Protein AF-A0AAW0B5A1-F1 (afdb_monomer)

Mean predicted aligned error: 6.76 Å

Sequence (128 aa):
MNKVDAPYSAEIIAMRKRIRSGGVDSLGFISWTADHYSAICKIFIADFEHGDSLQRSPAEDIVDILRWAFSGLGHFAPPPEQKSIKAGPIDLQSIYAGMGSCGIAATNFIETQMGLRIPCWQAMVRVT

Solvent-accessible surface area (backbone atoms only — not comparable to full-atom values): 7818 Å² total; per-residue (Å²): 131,85,74,77,76,71,95,63,54,73,66,56,49,52,51,52,51,48,53,73,71,50,96,62,59,60,50,67,47,79,43,78,57,92,97,41,37,24,19,41,33,27,56,56,88,50,69,56,28,33,24,36,31,81,71,60,79,76,66,88,59,50,56,59,53,42,30,61,76,24,58,92,55,65,78,69,23,64,56,91,84,61,79,74,67,47,78,45,92,50,48,54,51,46,93,88,78,43,87,72,42,32,51,55,41,19,50,38,36,41,48,36,72,77,32,100,81,49,74,75,64,71,62,83,74,80,84,124

pLDDT: mean 85.21, std 13.28, range [37.91, 96.06]

Secondary structure (DSSP, 8-state):
---------HHHHHHHHHHHTS---EEEEEEEETTEEEEEEEETTSPPEEE-TT-PPPPTTHHHHHHHHTTTSGGGSPPTT----EEP--PPPPTTT-SSHHHHHHHHHHHHHH-TTPPPP-------

Foldseek 3Di:
DDDPQDPDDPVLVVVQVVLVVDPDQKDKDWDDDPLAIKMWMDGHLDFIEIGFLQPDFPDQCVLVVQQSSCPPSPSSRDDPPDRGHHHDDWHHADPVPDNPCRVVRRVLSHVVSVDVPRDHDYHDDPPD

Nearest PDB structures (foldseek):
  3k42-assembly1_A  TM=3.512E-01  e=1.067E+00  Bos taurus
  3k41-assembly1_A  TM=3.965E-01  e=1.477E+00  Bos taurus
  3k43-assembly1_B  TM=3.695E-01  e=1.915E+00  Bos taurus
  3k41-assembly1_B  TM=3.560E-01  e=2.043E+00  Bos taurus
  2rl7-assembly1_A  TM=3.570E-01  e=1.794E+00  Bos taurus

Structure (mmCIF, N/CA/C/O backbone):
data_AF-A0AAW0B5A1-F1
#
_entry.id   AF-A0AAW0B5A1-F1
#
loop_
_atom_site.group_PDB
_atom_site.id
_atom_site.type_symbol
_atom_site.label_atom_id
_atom_site.label_alt_id
_atom_site.label_comp_id
_atom_site.label_asym_id
_atom_site.label_entity_id
_atom_site.label_seq_id
_atom_site.pdbx_PDB_ins_code
_atom_site.Cartn_x
_atom_site.Cartn_y
_atom_site.Cartn_z
_atom_site.occupancy
_atom_site.B_iso_or_equiv
_atom_site.auth_seq_id
_atom_site.auth_comp_id
_atom_site.auth_asym_id
_atom_site.auth_atom_id
_atom_site.pdbx_PDB_model_num
ATOM 1 N N . MET A 1 1 ? -20.273 15.281 19.357 1.00 37.91 1 MET A N 1
ATOM 2 C CA . MET A 1 1 ? -20.046 16.246 18.261 1.00 37.91 1 MET A CA 1
ATOM 3 C C . MET A 1 1 ? -19.951 15.441 16.976 1.00 37.91 1 MET A C 1
ATOM 5 O O . MET A 1 1 ? -18.986 14.705 16.808 1.00 37.91 1 MET A O 1
ATOM 9 N N . ASN A 1 2 ? -21.004 15.460 16.158 1.00 40.00 2 ASN A N 1
ATOM 10 C CA . ASN A 1 2 ? -21.066 14.681 14.922 1.00 40.00 2 ASN A CA 1
ATOM 11 C C . ASN A 1 2 ? -20.044 15.272 13.947 1.00 40.00 2 ASN A C 1
ATOM 13 O O . ASN A 1 2 ? -20.243 16.377 13.448 1.00 40.00 2 ASN A O 1
ATOM 17 N N . LYS A 1 3 ? -18.914 14.584 13.743 1.00 46.75 3 LYS A N 1
ATOM 18 C CA . LYS A 1 3 ? -18.000 14.917 12.648 1.00 46.75 3 LYS A CA 1
ATOM 19 C C . LYS A 1 3 ? -18.808 14.770 11.366 1.00 46.75 3 LYS A C 1
ATOM 21 O O . LYS A 1 3 ? -19.295 13.681 11.093 1.00 46.75 3 LYS A O 1
ATOM 26 N N . VAL A 1 4 ? -18.966 15.873 10.640 1.00 49.97 4 VAL A N 1
ATOM 27 C CA . VAL A 1 4 ? -19.430 15.876 9.254 1.00 49.97 4 VAL A CA 1
ATOM 28 C C . VAL A 1 4 ? -18.606 14.817 8.530 1.00 49.97 4 VAL A C 1
ATOM 30 O O . VAL A 1 4 ? -17.376 14.911 8.505 1.00 49.97 4 VAL A O 1
ATOM 33 N N . ASP A 1 5 ? -19.264 13.756 8.067 1.00 56.91 5 ASP A N 1
ATOM 34 C CA . ASP A 1 5 ? -18.609 12.721 7.284 1.00 56.91 5 ASP A CA 1
ATOM 35 C C . ASP A 1 5 ? -17.976 13.423 6.081 1.00 56.91 5 ASP A C 1
ATOM 37 O O . ASP A 1 5 ? -18.662 14.106 5.321 1.00 56.91 5 ASP A O 1
ATOM 41 N N . ALA A 1 6 ? -16.649 13.335 5.947 1.00 61.41 6 ALA A N 1
ATOM 42 C CA . ALA A 1 6 ? -15.990 13.806 4.737 1.00 61.41 6 ALA A CA 1
ATOM 43 C C . ALA A 1 6 ? -16.685 13.155 3.525 1.00 61.41 6 ALA A C 1
ATOM 45 O O . ALA A 1 6 ? -17.164 12.025 3.666 1.00 61.41 6 ALA A O 1
ATOM 46 N N . PRO A 1 7 ? -16.783 13.832 2.365 1.00 80.19 7 PRO A N 1
ATOM 47 C CA . PRO A 1 7 ? -17.506 13.296 1.218 1.00 80.19 7 PRO A CA 1
ATOM 48 C C . PRO A 1 7 ? -16.752 12.082 0.663 1.00 80.19 7 PRO A C 1
ATOM 50 O O . PRO A 1 7 ? -15.885 12.194 -0.197 1.00 80.19 7 PRO A O 1
ATOM 53 N N . TYR A 1 8 ? -17.041 10.914 1.223 1.00 86.88 8 TYR A N 1
ATOM 54 C CA . TYR A 1 8 ? -16.494 9.634 0.812 1.00 86.88 8 TYR A CA 1
ATOM 55 C C . TYR A 1 8 ? -17.372 9.042 -0.289 1.00 86.88 8 TYR A C 1
ATOM 57 O O . TYR A 1 8 ? -18.597 9.181 -0.260 1.00 86.88 8 TYR A O 1
ATOM 65 N N . SER A 1 9 ? -16.757 8.327 -1.230 1.00 90.31 9 SER A N 1
ATOM 66 C CA . SER A 1 9 ? -17.505 7.482 -2.161 1.00 90.31 9 SER A CA 1
ATOM 67 C C . SER A 1 9 ? -18.156 6.301 -1.427 1.00 90.31 9 SER A C 1
ATOM 69 O O . SER A 1 9 ? -17.797 5.977 -0.287 1.00 90.31 9 SER A O 1
ATOM 71 N N . ALA A 1 10 ? -19.096 5.618 -2.085 1.00 92.19 10 ALA A N 1
ATOM 72 C CA . ALA A 1 10 ? -19.748 4.436 -1.521 1.00 92.19 10 ALA A CA 1
ATOM 73 C C . ALA A 1 10 ? -18.736 3.325 -1.174 1.00 92.19 10 ALA A C 1
ATOM 75 O O . ALA A 1 10 ? -18.871 2.659 -0.145 1.00 92.19 10 ALA A O 1
ATOM 76 N N . GLU A 1 11 ? -17.688 3.172 -1.980 1.00 91.62 11 GLU A N 1
ATOM 77 C CA . GLU A 1 11 ? -16.607 2.200 -1.800 1.00 91.62 11 GLU A CA 1
ATOM 78 C C . GLU A 1 11 ? -15.775 2.522 -0.558 1.00 91.62 11 GLU A C 1
ATOM 80 O O . GLU A 1 11 ? -15.525 1.640 0.267 1.00 91.62 11 GLU A O 1
ATOM 85 N N . ILE A 1 12 ? -15.405 3.795 -0.368 1.00 91.19 12 ILE A N 1
ATOM 86 C CA . ILE A 1 12 ? -14.663 4.222 0.824 1.00 91.19 12 ILE A CA 1
ATOM 87 C C . ILE A 1 12 ? -15.530 4.036 2.074 1.00 91.19 12 ILE A C 1
ATOM 89 O O . ILE A 1 12 ? -15.039 3.556 3.097 1.00 91.19 12 ILE A O 1
ATOM 93 N N . ILE A 1 13 ? -16.830 4.340 2.009 1.00 92.94 13 ILE A N 1
ATOM 94 C CA . ILE A 1 13 ? -17.761 4.090 3.121 1.00 92.94 13 ILE A CA 1
ATOM 95 C C . ILE A 1 13 ? -17.830 2.593 3.450 1.00 92.94 13 ILE A C 1
ATOM 97 O O . ILE A 1 13 ? -17.724 2.218 4.623 1.00 92.94 13 ILE A O 1
ATOM 101 N N . ALA A 1 14 ? -17.975 1.734 2.439 1.00 92.44 14 ALA A N 1
ATOM 102 C CA . ALA A 1 14 ? -18.041 0.285 2.615 1.00 92.44 14 ALA A CA 1
ATOM 103 C C . ALA A 1 14 ? -16.747 -0.272 3.230 1.00 92.44 14 ALA A C 1
ATOM 105 O O . ALA A 1 14 ? -16.803 -1.014 4.216 1.00 92.44 14 ALA A O 1
ATOM 106 N N . MET A 1 15 ? -15.589 0.155 2.722 1.00 92.69 15 MET A N 1
ATOM 107 C CA . MET A 1 15 ? -14.276 -0.187 3.271 1.00 92.69 15 MET A CA 1
ATOM 108 C C . MET A 1 15 ? -14.160 0.240 4.740 1.00 92.69 15 MET A C 1
ATOM 110 O O . MET A 1 15 ? -13.830 -0.573 5.605 1.00 92.69 15 MET A O 1
ATOM 114 N N . ARG A 1 16 ? -14.498 1.497 5.056 1.00 93.88 16 ARG A N 1
ATOM 115 C CA . ARG A 1 16 ? -14.450 2.022 6.431 1.00 93.88 16 ARG A CA 1
ATOM 116 C C . ARG A 1 16 ? -15.375 1.241 7.364 1.00 93.88 16 ARG A C 1
ATOM 118 O O . ARG A 1 16 ? -14.991 0.950 8.497 1.00 93.88 16 ARG A O 1
ATOM 125 N N . LYS A 1 17 ? -16.576 0.871 6.906 1.00 93.56 17 LYS A N 1
ATOM 126 C CA . LYS A 1 17 ? -17.516 0.035 7.672 1.00 93.56 17 LYS A CA 1
ATOM 127 C C . LYS A 1 17 ? -16.930 -1.350 7.947 1.00 93.56 17 LYS A C 1
ATOM 129 O O . LYS A 1 17 ? -17.028 -1.819 9.079 1.00 93.56 17 LYS A O 1
ATOM 134 N N . ARG A 1 18 ? -16.286 -1.974 6.954 1.00 93.69 18 ARG A N 1
ATOM 135 C CA . ARG A 1 18 ? -15.626 -3.277 7.114 1.00 93.69 18 ARG A CA 1
ATOM 136 C C . ARG A 1 18 ? -14.490 -3.214 8.134 1.00 93.69 18 ARG A C 1
ATOM 138 O O . ARG A 1 18 ? -14.470 -4.034 9.045 1.00 93.69 18 ARG A O 1
ATOM 145 N N . ILE A 1 19 ? -13.624 -2.206 8.050 1.00 93.25 19 ILE A N 1
ATOM 146 C CA . ILE A 1 19 ? -12.538 -1.998 9.022 1.00 93.25 19 ILE A CA 1
ATOM 147 C C . ILE A 1 19 ? -13.102 -1.816 10.440 1.00 93.2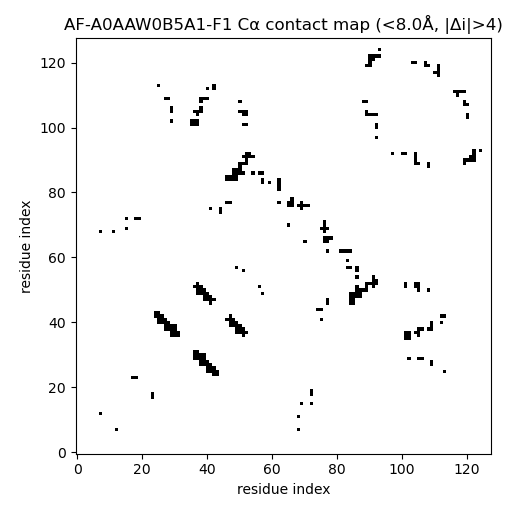5 19 ILE A C 1
ATOM 149 O O . ILE A 1 19 ? -12.653 -2.469 11.377 1.00 93.25 19 ILE A O 1
ATOM 153 N N . ARG A 1 20 ? -14.142 -0.985 10.604 1.00 92.75 20 ARG A N 1
ATOM 154 C CA . ARG A 1 20 ? -14.795 -0.761 11.909 1.00 92.75 20 ARG A CA 1
ATOM 155 C C . ARG A 1 20 ? -15.468 -2.005 12.478 1.00 92.75 20 ARG A C 1
ATOM 157 O O . ARG A 1 20 ? -15.555 -2.126 13.693 1.00 92.75 20 ARG A O 1
ATOM 164 N N . SER A 1 21 ? -15.956 -2.905 11.622 1.00 93.06 21 SER A N 1
ATOM 165 C CA . SER A 1 21 ? -16.553 -4.170 12.067 1.00 93.06 21 SER A CA 1
ATOM 166 C C . SER A 1 21 ? -15.529 -5.169 12.622 1.00 93.06 21 SER A C 1
ATOM 168 O O . SER A 1 21 ? -15.931 -6.183 13.184 1.00 93.06 21 SER A O 1
ATOM 170 N N . GLY A 1 22 ? -14.229 -4.873 12.502 1.00 88.81 22 GLY A N 1
ATOM 171 C CA . GLY A 1 22 ? -13.143 -5.740 12.947 1.00 88.81 22 GLY A CA 1
ATOM 172 C C . GLY A 1 22 ? -12.815 -6.858 11.954 1.00 88.81 22 GLY A C 1
ATOM 173 O O . GLY A 1 22 ? -13.426 -6.977 10.889 1.00 88.81 22 GLY A O 1
ATOM 174 N N . GLY A 1 23 ? -11.809 -7.667 12.301 1.00 86.75 23 GLY A N 1
ATOM 175 C CA . GLY A 1 23 ? -11.333 -8.779 11.467 1.00 86.75 23 GLY A CA 1
ATOM 176 C C . GLY A 1 23 ? -10.621 -8.341 10.184 1.00 86.75 23 GLY A C 1
ATOM 177 O O . GLY A 1 23 ? -10.542 -9.112 9.230 1.00 86.75 23 GLY A O 1
ATOM 178 N N . VAL A 1 24 ? -10.15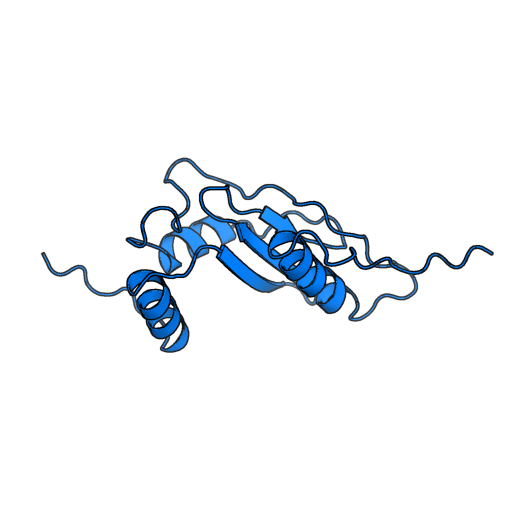9 -7.090 10.139 1.00 91.31 24 VAL A N 1
ATOM 179 C CA . VAL A 1 24 ? -9.230 -6.592 9.126 1.00 91.31 24 VAL A CA 1
ATOM 180 C C . VAL A 1 24 ? -7.932 -6.314 9.854 1.00 91.31 24 VAL A C 1
ATOM 182 O O . VAL A 1 24 ? -7.889 -5.409 10.680 1.00 91.31 24 VAL A O 1
ATOM 185 N N . ASP A 1 25 ? -6.905 -7.090 9.537 1.00 90.06 25 ASP A N 1
ATOM 186 C CA . ASP A 1 25 ? -5.568 -6.922 10.107 1.00 90.06 25 ASP A CA 1
ATOM 187 C C . ASP A 1 25 ? -4.597 -6.345 9.086 1.00 90.06 25 ASP A C 1
ATOM 189 O O . ASP A 1 25 ? -3.447 -6.091 9.405 1.00 90.06 25 ASP A O 1
ATOM 193 N N . SER A 1 26 ? -4.995 -6.178 7.828 1.00 91.25 26 SER A N 1
ATOM 194 C CA . SER A 1 26 ? -4.099 -5.701 6.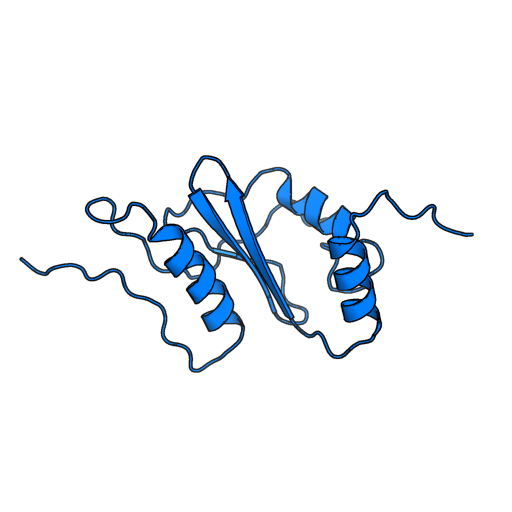779 1.00 91.25 26 SER A CA 1
ATOM 195 C C . SER A 1 26 ? -4.872 -5.037 5.648 1.00 91.25 26 SER A C 1
ATOM 197 O O . SER A 1 26 ? -6.044 -5.341 5.416 1.00 91.25 26 SER A O 1
ATOM 199 N N . LEU A 1 27 ? -4.209 -4.116 4.953 1.00 92.31 27 LEU A N 1
ATOM 200 C CA . LEU A 1 27 ? -4.737 -3.404 3.795 1.00 92.31 27 LEU A CA 1
ATOM 201 C C . LEU A 1 27 ? -3.729 -3.469 2.653 1.00 92.31 27 LEU A C 1
ATOM 203 O O . LEU A 1 27 ? -2.528 -3.334 2.873 1.00 92.31 27 LEU A O 1
ATOM 207 N N . GLY A 1 28 ? -4.230 -3.619 1.435 1.00 93.06 28 GLY A N 1
ATOM 208 C CA . GLY A 1 28 ? -3.445 -3.520 0.214 1.00 93.06 28 GLY A CA 1
ATOM 209 C C . GLY A 1 28 ? -4.281 -2.864 -0.871 1.00 93.06 28 GLY A C 1
ATOM 210 O O . GLY A 1 28 ? -5.472 -3.154 -0.991 1.00 93.06 28 GLY A O 1
ATOM 211 N N . PHE A 1 29 ? -3.682 -1.956 -1.630 1.00 91.88 29 PHE A N 1
ATOM 212 C CA . PHE A 1 29 ? -4.342 -1.308 -2.755 1.00 91.88 29 PHE A CA 1
ATOM 213 C C . PHE A 1 29 ? -3.352 -1.050 -3.879 1.00 91.88 29 PHE A C 1
ATOM 215 O O . PHE A 1 29 ? -2.187 -0.720 -3.659 1.00 91.88 29 PHE A O 1
ATOM 222 N N . ILE A 1 30 ? -3.861 -1.204 -5.095 1.00 94.31 30 ILE A N 1
ATOM 223 C CA . ILE A 1 30 ? -3.160 -0.847 -6.316 1.00 94.31 30 ILE A CA 1
ATOM 224 C C . ILE A 1 30 ? -3.385 0.643 -6.564 1.00 94.31 30 ILE A C 1
ATOM 226 O O . ILE A 1 30 ? -4.522 1.115 -6.560 1.00 94.31 30 ILE A O 1
ATOM 230 N N . SER A 1 31 ? -2.297 1.370 -6.780 1.00 92.19 31 SER A N 1
ATOM 231 C CA . SER A 1 31 ? -2.304 2.751 -7.241 1.00 92.19 31 SER A CA 1
ATOM 232 C C . SER A 1 31 ? -1.974 2.787 -8.727 1.00 92.19 31 SER A C 1
ATOM 234 O O . SER A 1 31 ? -1.096 2.058 -9.189 1.00 92.19 31 SER A O 1
ATOM 236 N N . TRP A 1 32 ? -2.661 3.647 -9.473 1.00 91.00 32 TRP A N 1
ATOM 237 C CA . TRP A 1 32 ? -2.369 3.906 -10.876 1.00 91.00 32 TRP A CA 1
ATOM 238 C C . TRP A 1 32 ? -2.042 5.383 -11.060 1.00 91.00 32 TRP A C 1
ATOM 240 O O . TRP A 1 32 ? -2.841 6.258 -10.725 1.00 91.00 32 TRP A O 1
ATOM 250 N N . THR A 1 33 ? -0.844 5.673 -11.557 1.00 88.19 33 THR A N 1
ATOM 251 C CA . THR A 1 33 ? -0.373 7.046 -11.768 1.00 88.19 33 THR A CA 1
ATOM 252 C C . THR A 1 33 ? 0.576 7.068 -12.956 1.00 88.19 33 THR A C 1
ATOM 254 O O . THR A 1 33 ? 1.478 6.239 -13.029 1.00 88.19 33 THR A O 1
ATOM 257 N N . ALA A 1 34 ? 0.385 8.018 -13.878 1.00 86.94 34 ALA A N 1
ATOM 258 C CA . ALA A 1 34 ? 1.243 8.204 -15.054 1.00 86.94 34 ALA A CA 1
ATOM 259 C C . ALA A 1 34 ? 1.520 6.890 -15.822 1.00 86.94 34 ALA A C 1
ATOM 261 O O . ALA A 1 34 ? 2.674 6.502 -16.015 1.00 86.94 34 ALA A O 1
ATOM 262 N N . ASP A 1 35 ? 0.443 6.188 -16.197 1.00 88.56 35 ASP A N 1
ATOM 263 C CA . ASP A 1 35 ? 0.466 4.911 -16.930 1.00 88.56 35 ASP A CA 1
ATOM 264 C C . ASP A 1 35 ? 1.244 3.776 -16.241 1.00 88.56 35 ASP A C 1
ATOM 266 O O . ASP A 1 35 ? 1.690 2.823 -16.880 1.00 88.56 35 ASP A O 1
ATOM 270 N N . HIS A 1 36 ? 1.385 3.845 -14.916 1.00 91.00 36 HIS A N 1
ATOM 271 C CA . HIS A 1 36 ? 2.109 2.858 -14.126 1.00 91.00 36 HIS A CA 1
ATOM 272 C C . HIS A 1 36 ? 1.290 2.380 -12.933 1.00 91.00 36 HIS A C 1
ATOM 274 O O . HIS A 1 36 ? 0.668 3.180 -12.232 1.00 91.00 36 HIS A O 1
ATOM 280 N N . TYR A 1 37 ? 1.304 1.068 -12.704 1.00 93.56 37 TYR A N 1
ATOM 281 C CA . TYR A 1 37 ? 0.723 0.462 -11.513 1.00 93.56 37 TYR A CA 1
ATOM 282 C C . TYR A 1 37 ? 1.794 0.300 -10.436 1.00 93.56 37 TYR A C 1
ATOM 284 O O . TYR A 1 37 ? 2.861 -0.254 -10.685 1.00 93.56 37 TYR A O 1
ATOM 292 N N . SER A 1 38 ? 1.475 0.743 -9.228 1.00 95.19 38 SER A N 1
ATOM 293 C CA . SER A 1 38 ? 2.241 0.471 -8.012 1.00 95.19 38 SER A CA 1
ATOM 294 C C . SER A 1 38 ? 1.296 -0.029 -6.926 1.00 95.19 38 SER A C 1
ATOM 296 O O . SER A 1 38 ? 0.077 -0.063 -7.111 1.00 95.19 38 SER A O 1
ATOM 298 N N . ALA A 1 39 ? 1.836 -0.448 -5.794 1.00 96.06 39 ALA A N 1
ATOM 299 C CA . ALA A 1 39 ? 1.053 -0.923 -4.671 1.00 96.06 39 ALA A CA 1
ATOM 300 C C . ALA A 1 39 ? 1.406 -0.168 -3.401 1.00 96.06 39 ALA A C 1
ATOM 302 O O . ALA A 1 39 ? 2.539 0.263 -3.204 1.00 96.06 39 ALA A O 1
ATOM 303 N N . ILE A 1 40 ? 0.429 -0.062 -2.514 1.00 95.44 40 ILE A N 1
ATOM 304 C CA . ILE A 1 40 ? 0.650 0.345 -1.137 1.00 95.44 40 ILE A CA 1
ATOM 305 C C . ILE A 1 40 ? 0.031 -0.722 -0.243 1.00 95.44 40 ILE A C 1
ATOM 307 O O . ILE A 1 40 ? -1.099 -1.163 -0.480 1.00 95.44 40 ILE A O 1
ATOM 311 N N . CYS A 1 41 ? 0.748 -1.127 0.796 1.00 94.50 41 CYS A N 1
ATOM 312 C CA . CYS A 1 41 ? 0.246 -2.092 1.763 1.00 94.50 41 CYS A CA 1
ATOM 313 C C . CYS A 1 41 ? 0.527 -1.659 3.196 1.00 94.50 41 CYS A C 1
ATOM 315 O O . CYS A 1 41 ? 1.454 -0.904 3.468 1.00 94.50 41 CYS A O 1
ATOM 317 N N . LYS A 1 42 ? -0.277 -2.169 4.121 1.00 92.06 42 LYS A N 1
ATOM 318 C CA . LYS A 1 42 ? -0.044 -2.083 5.558 1.00 92.06 42 LYS A CA 1
ATOM 319 C C . LYS A 1 42 ? -0.399 -3.419 6.182 1.00 92.06 42 LYS A C 1
ATOM 321 O O . LYS A 1 42 ? -1.544 -3.860 6.065 1.00 92.06 42 LYS A O 1
ATOM 326 N N . ILE A 1 43 ? 0.571 -4.023 6.858 1.00 89.94 43 ILE A N 1
ATOM 327 C CA . ILE A 1 43 ? 0.397 -5.280 7.583 1.00 89.94 43 ILE A CA 1
ATOM 328 C C . ILE A 1 43 ? 0.290 -4.978 9.075 1.00 89.94 43 ILE A C 1
ATOM 330 O O . ILE A 1 43 ? 1.234 -4.499 9.701 1.00 89.94 43 ILE A O 1
ATOM 3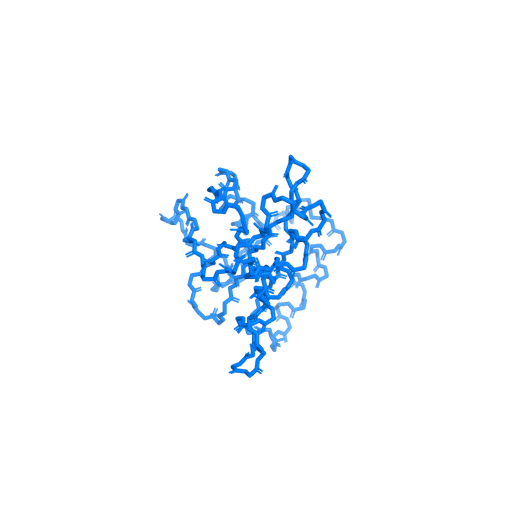34 N N . PHE A 1 44 ? -0.863 -5.272 9.663 1.00 85.69 44 PHE A N 1
ATOM 335 C CA . PHE A 1 44 ? -1.140 -5.108 11.086 1.00 85.69 44 PHE A CA 1
ATOM 336 C C . PHE A 1 44 ? -0.794 -3.693 11.585 1.00 85.69 44 PHE A C 1
ATOM 338 O O . PHE A 1 44 ? -1.230 -2.695 11.006 1.00 85.69 44 PHE A O 1
ATOM 345 N N . ILE A 1 45 ? -0.004 -3.586 12.655 1.00 82.50 45 ILE A N 1
ATOM 346 C CA . ILE A 1 45 ? 0.443 -2.311 13.230 1.00 82.50 45 ILE A CA 1
ATOM 347 C C . ILE A 1 45 ? 1.672 -1.710 12.528 1.00 82.50 45 ILE A C 1
ATOM 349 O O . ILE A 1 45 ? 2.138 -0.662 12.969 1.00 82.50 45 ILE A O 1
ATOM 353 N N . ALA A 1 46 ? 2.204 -2.338 11.472 1.00 87.12 46 ALA A N 1
ATOM 354 C CA . ALA A 1 46 ? 3.373 -1.829 10.750 1.00 87.12 46 ALA A CA 1
ATOM 355 C C . ALA A 1 46 ? 3.064 -0.526 9.997 1.00 87.12 46 ALA A C 1
ATOM 357 O O . ALA A 1 46 ? 1.902 -0.176 9.793 1.00 87.12 46 ALA A O 1
ATOM 358 N N . ASP A 1 47 ? 4.095 0.199 9.568 1.00 90.56 47 ASP A N 1
ATOM 359 C CA . ASP A 1 47 ? 3.930 1.359 8.688 1.00 90.56 47 ASP A CA 1
ATOM 360 C C . ASP A 1 47 ? 3.341 0.938 7.328 1.00 90.56 47 ASP A C 1
ATOM 362 O O . ASP A 1 47 ? 3.362 -0.233 6.951 1.00 90.56 47 ASP A O 1
ATOM 366 N N . PHE A 1 48 ? 2.811 1.906 6.576 1.00 93.31 48 PHE A N 1
ATOM 367 C CA . PHE A 1 48 ? 2.548 1.671 5.159 1.00 93.31 48 PHE A CA 1
ATOM 368 C C . PHE A 1 48 ? 3.870 1.478 4.401 1.00 93.31 48 PHE A C 1
ATOM 370 O O . PHE A 1 48 ? 4.851 2.181 4.666 1.00 93.31 48 PHE A O 1
ATOM 377 N N . GLU A 1 49 ? 3.851 0.596 3.408 1.00 94.56 49 GLU A N 1
ATOM 378 C CA . GLU A 1 49 ? 4.936 0.366 2.455 1.00 94.56 49 GLU A CA 1
ATOM 379 C C . GLU A 1 49 ? 4.451 0.573 1.020 1.00 94.56 49 GLU A C 1
ATOM 381 O O . GLU A 1 49 ? 3.277 0.358 0.718 1.00 94.56 49 GLU A O 1
ATOM 386 N N . HIS A 1 50 ? 5.360 0.990 0.140 1.00 96.00 50 HIS A N 1
ATOM 387 C CA . HIS A 1 50 ? 5.124 1.241 -1.280 1.00 96.00 50 HIS A CA 1
ATOM 388 C C . HIS A 1 50 ? 5.930 0.272 -2.140 1.00 96.00 50 HIS A C 1
ATOM 390 O O . HIS A 1 50 ? 7.154 0.228 -2.053 1.00 96.00 50 HIS A O 1
ATOM 396 N N . GLY A 1 51 ? 5.239 -0.504 -2.968 1.00 95.12 51 GLY A N 1
ATOM 397 C CA . GLY A 1 51 ? 5.836 -1.409 -3.940 1.00 95.12 51 GLY A CA 1
ATOM 398 C C . GLY A 1 51 ? 5.744 -0.822 -5.342 1.00 95.12 51 GLY A C 1
ATOM 399 O O . GLY A 1 51 ? 4.658 -0.752 -5.918 1.00 95.12 51 GLY A O 1
ATOM 400 N N . ASP A 1 52 ? 6.883 -0.434 -5.909 1.00 94.38 52 ASP A N 1
ATOM 401 C CA . ASP A 1 52 ? 7.000 0.027 -7.291 1.00 94.38 52 ASP A CA 1
ATOM 402 C C . ASP A 1 52 ? 8.097 -0.747 -8.033 1.00 94.38 52 ASP A C 1
ATOM 404 O O . ASP A 1 52 ? 9.278 -0.674 -7.691 1.00 94.38 52 ASP A O 1
ATOM 408 N N . SER A 1 53 ? 7.707 -1.476 -9.079 1.00 92.69 53 SER A N 1
ATOM 409 C CA . SER A 1 53 ? 8.596 -2.313 -9.894 1.00 92.69 53 SER A CA 1
ATOM 410 C C . SER A 1 53 ? 9.586 -1.528 -10.763 1.00 92.69 53 SER A C 1
ATOM 412 O O . SER A 1 53 ? 10.445 -2.130 -11.408 1.00 92.69 53 SER A O 1
ATOM 414 N N . LEU A 1 54 ? 9.474 -0.199 -10.799 1.00 91.31 54 LEU A N 1
ATOM 415 C CA . LEU A 1 54 ? 10.429 0.738 -11.393 1.00 91.31 54 LEU A CA 1
ATOM 416 C C . LEU A 1 54 ? 11.192 1.546 -10.329 1.00 91.31 54 LEU A C 1
ATOM 418 O O . LEU A 1 54 ? 11.921 2.469 -10.688 1.00 91.31 54 LEU A O 1
ATOM 422 N N . GLN A 1 55 ? 11.024 1.222 -9.040 1.00 90.56 55 GLN A N 1
ATOM 423 C CA . GLN A 1 55 ? 11.669 1.890 -7.900 1.00 90.56 55 GLN A CA 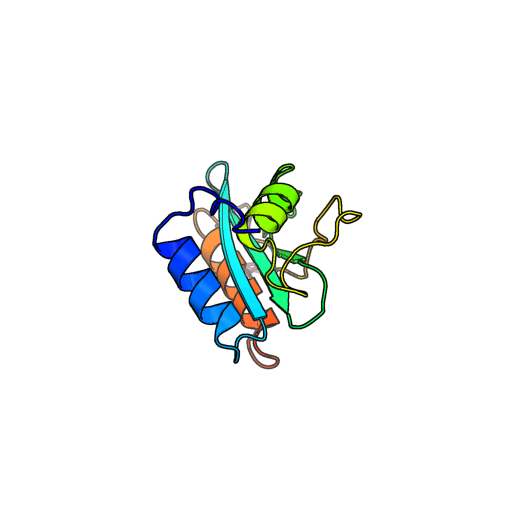1
ATOM 424 C C . GLN A 1 55 ? 11.443 3.407 -7.851 1.00 90.56 55 GLN A C 1
ATOM 426 O O . GLN A 1 55 ? 12.294 4.168 -7.385 1.00 90.56 55 GLN A O 1
ATOM 431 N N . ARG A 1 56 ? 10.294 3.870 -8.345 1.00 91.19 56 ARG A N 1
ATOM 432 C CA . ARG A 1 56 ? 9.917 5.280 -8.233 1.00 91.19 56 ARG A CA 1
ATOM 433 C C . ARG A 1 56 ? 9.513 5.597 -6.797 1.00 91.19 56 ARG A C 1
ATOM 435 O O . ARG A 1 56 ? 9.060 4.728 -6.057 1.00 91.19 56 ARG A O 1
ATOM 442 N N . SER A 1 57 ? 9.637 6.865 -6.425 1.00 91.00 57 SER A N 1
ATOM 443 C CA . SER A 1 57 ? 9.069 7.362 -5.174 1.00 91.00 57 SER A CA 1
ATOM 444 C C . SER A 1 57 ? 7.537 7.258 -5.191 1.00 91.00 57 SER A C 1
ATOM 446 O O . SER A 1 57 ? 6.932 7.409 -6.258 1.00 91.00 57 SER A O 1
ATOM 448 N N . PRO A 1 58 ? 6.891 7.056 -4.030 1.00 91.06 58 PRO A N 1
ATOM 449 C CA . PRO A 1 58 ? 5.442 7.166 -3.928 1.00 91.06 58 PRO A CA 1
ATOM 450 C C . PRO A 1 58 ? 4.971 8.580 -4.295 1.00 91.06 58 PRO A C 1
ATOM 452 O O . PRO A 1 58 ? 5.733 9.543 -4.197 1.00 91.06 58 PRO A O 1
ATOM 455 N N . ALA A 1 59 ? 3.699 8.705 -4.681 1.00 89.25 59 ALA A N 1
ATOM 456 C CA . ALA A 1 59 ? 3.082 10.004 -4.941 1.00 89.25 59 ALA A CA 1
ATOM 457 C C . ALA A 1 59 ? 3.168 10.911 -3.700 1.00 89.25 59 ALA A C 1
ATOM 459 O O . ALA A 1 59 ? 2.987 10.444 -2.576 1.00 89.25 59 ALA A O 1
ATOM 460 N N . GLU A 1 60 ? 3.447 12.201 -3.892 1.00 89.81 60 GLU A N 1
ATOM 461 C CA . GLU A 1 60 ? 3.698 13.144 -2.788 1.00 89.81 60 GLU A CA 1
ATOM 462 C C . GLU A 1 60 ? 2.483 13.326 -1.865 1.00 89.81 60 GLU A C 1
ATOM 464 O O . GLU A 1 60 ? 2.632 13.553 -0.666 1.00 89.81 60 GLU A O 1
ATOM 469 N N . ASP A 1 61 ? 1.279 13.171 -2.411 1.00 91.88 61 ASP A N 1
ATOM 470 C CA . ASP A 1 61 ? -0.002 13.332 -1.725 1.00 91.88 61 ASP A CA 1
ATOM 471 C C . ASP A 1 61 ? -0.531 12.035 -1.093 1.00 91.88 61 ASP A C 1
ATOM 473 O O . ASP A 1 61 ? -1.551 12.057 -0.395 1.00 91.88 61 ASP A O 1
ATOM 477 N N . ILE A 1 62 ? 0.156 10.898 -1.277 1.00 91.81 62 ILE A N 1
ATOM 478 C CA . ILE A 1 62 ? -0.373 9.599 -0.847 1.00 91.81 62 ILE A CA 1
ATOM 479 C C . ILE A 1 62 ? -0.638 9.567 0.659 1.00 91.81 62 ILE A C 1
ATOM 481 O O . ILE A 1 62 ? -1.659 9.050 1.100 1.00 91.81 62 ILE A O 1
ATOM 485 N N . VAL A 1 63 ? 0.242 10.157 1.471 1.00 93.88 63 VAL A N 1
ATOM 486 C CA . VAL A 1 63 ? 0.098 10.135 2.932 1.00 93.88 63 VAL A CA 1
ATOM 487 C C . VAL A 1 63 ? -1.127 10.934 3.370 1.00 93.88 63 VAL A C 1
ATOM 489 O O . VAL A 1 63 ? -1.846 10.504 4.274 1.00 93.88 63 VAL A O 1
ATOM 492 N N . ASP A 1 64 ? -1.403 12.053 2.706 1.00 93.62 64 ASP A N 1
ATOM 493 C CA . ASP A 1 64 ? -2.573 12.879 2.992 1.00 93.62 64 ASP A CA 1
ATOM 494 C C . ASP A 1 64 ? -3.865 12.183 2.562 1.00 93.62 64 ASP A C 1
ATOM 496 O O . ASP A 1 64 ? -4.833 12.170 3.331 1.00 93.62 64 ASP A O 1
ATOM 500 N N . ILE A 1 65 ? -3.859 11.512 1.405 1.00 92.62 65 ILE A N 1
ATOM 501 C CA . ILE A 1 65 ? -4.980 10.682 0.941 1.00 92.62 65 ILE A CA 1
ATOM 502 C C . ILE A 1 65 ? -5.270 9.564 1.946 1.00 92.62 65 ILE A C 1
ATOM 504 O O . ILE A 1 65 ? -6.423 9.373 2.338 1.00 92.62 65 ILE A O 1
ATOM 508 N N . LEU A 1 66 ? -4.246 8.849 2.420 1.00 93.56 66 LEU A N 1
ATOM 509 C CA . LEU A 1 66 ? -4.417 7.783 3.412 1.00 93.56 66 LEU A CA 1
ATOM 510 C C . LEU A 1 66 ? -4.905 8.325 4.754 1.00 93.56 66 LEU A C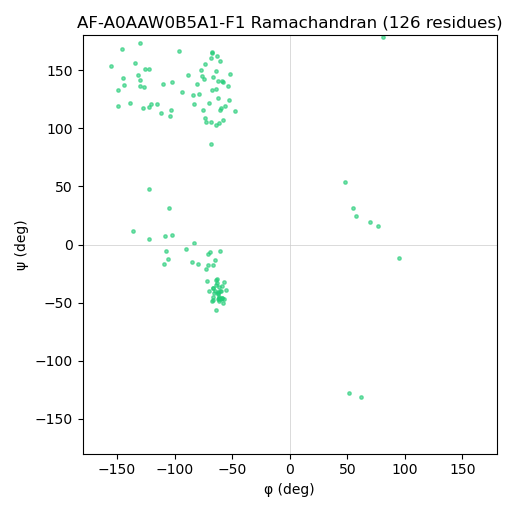 1
ATOM 512 O O . LEU A 1 66 ? -5.807 7.749 5.367 1.00 93.56 66 LEU A O 1
ATOM 516 N N . ARG A 1 67 ? -4.362 9.455 5.210 1.00 93.56 67 ARG A N 1
ATOM 517 C CA . ARG A 1 67 ? -4.799 10.109 6.448 1.00 93.56 67 ARG A CA 1
ATOM 518 C C . ARG A 1 67 ? -6.257 10.5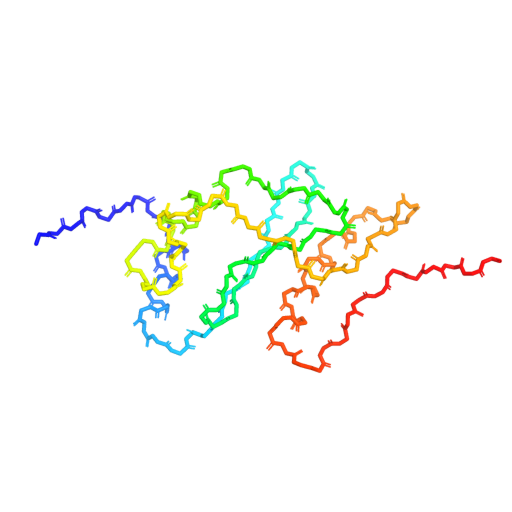43 6.369 1.00 93.56 67 ARG A C 1
ATOM 520 O O . ARG A 1 67 ? -6.997 10.358 7.337 1.00 93.56 67 ARG A O 1
ATOM 527 N N . TRP A 1 68 ? -6.683 11.076 5.228 1.00 93.25 68 TRP A N 1
ATOM 528 C CA . TRP A 1 68 ? -8.079 11.399 4.961 1.00 93.25 68 TRP A CA 1
ATOM 529 C C . TRP A 1 68 ? -8.950 10.133 4.944 1.00 93.25 68 TRP A C 1
ATOM 531 O O . TRP A 1 68 ? -9.872 10.016 5.756 1.00 93.25 68 TRP A O 1
ATOM 541 N N . ALA A 1 69 ? -8.615 9.148 4.107 1.00 92.38 69 ALA A N 1
ATOM 542 C CA . ALA A 1 69 ? -9.406 7.934 3.900 1.00 92.38 69 ALA A CA 1
ATOM 543 C C . ALA A 1 69 ? -9.561 7.093 5.177 1.00 92.38 69 ALA A C 1
ATOM 545 O O . ALA A 1 69 ? -10.638 6.544 5.441 1.00 92.38 69 ALA A O 1
ATOM 546 N N . PHE A 1 70 ? -8.516 7.029 6.007 1.00 92.94 70 PHE A N 1
ATOM 547 C CA . PHE A 1 70 ? -8.484 6.236 7.237 1.00 92.94 70 PHE A CA 1
ATOM 548 C C . PHE A 1 70 ? -8.689 7.057 8.513 1.00 92.94 70 PHE A C 1
ATOM 550 O O . PHE A 1 70 ? -8.614 6.513 9.616 1.00 92.94 70 PHE A O 1
ATOM 557 N N . SER A 1 71 ? -9.042 8.342 8.400 1.00 92.50 71 SER A N 1
ATOM 558 C CA . SER A 1 71 ? -9.284 9.201 9.563 1.00 92.50 71 SER A CA 1
ATOM 559 C C . SER A 1 71 ? -10.292 8.570 10.533 1.00 92.50 71 SER A C 1
ATOM 561 O O . SER A 1 71 ? -11.422 8.217 10.156 1.00 92.50 71 SER A O 1
ATOM 563 N N . GLY A 1 72 ? -9.874 8.425 11.794 1.00 91.19 72 GLY A N 1
ATOM 564 C CA . GLY A 1 72 ? -10.671 7.823 12.865 1.00 91.19 72 GLY A CA 1
ATOM 565 C C . GLY A 1 72 ? -10.765 6.293 12.829 1.00 91.19 72 GLY A C 1
ATOM 566 O O . GLY A 1 72 ? -11.653 5.751 13.483 1.00 91.19 72 GLY A O 1
ATOM 567 N N . LEU A 1 73 ? -9.899 5.601 12.079 1.00 91.94 73 LEU A N 1
ATOM 568 C CA . LEU A 1 73 ? -9.827 4.133 12.019 1.00 91.94 73 LEU A CA 1
ATOM 569 C C . LEU A 1 73 ? -8.629 3.552 12.792 1.00 91.94 73 LEU A C 1
ATOM 571 O O . LEU A 1 73 ? -8.091 2.509 12.435 1.00 91.94 73 LEU A O 1
ATOM 575 N N . GLY A 1 74 ? -8.215 4.219 13.873 1.00 89.12 74 GLY A N 1
ATOM 576 C CA . GLY A 1 74 ? -7.140 3.744 14.745 1.00 89.12 74 GLY A CA 1
ATOM 577 C C . GLY A 1 74 ? -5.803 3.634 14.011 1.00 89.12 74 GLY A C 1
ATOM 578 O O . GLY A 1 74 ? -5.403 4.565 13.316 1.00 89.12 74 GLY A O 1
ATOM 579 N N . HIS A 1 75 ? -5.134 2.488 14.155 1.00 89.00 75 HIS A N 1
ATOM 580 C CA . HIS A 1 75 ? -3.795 2.249 13.608 1.00 89.00 75 HIS A CA 1
ATOM 581 C C . HIS A 1 75 ? -3.735 2.249 12.071 1.00 89.00 75 HIS A C 1
ATOM 583 O O . HIS A 1 75 ? -2.642 2.329 11.520 1.00 89.00 75 HIS A O 1
ATOM 589 N N . PHE A 1 76 ? -4.874 2.186 11.368 1.00 92.00 76 PHE A N 1
ATOM 590 C CA . PHE A 1 76 ? -4.925 2.289 9.905 1.00 92.00 76 PHE A CA 1
ATOM 591 C C . PHE A 1 76 ? -4.674 3.704 9.377 1.00 92.00 76 PHE A C 1
ATOM 593 O O . PHE A 1 76 ? -4.304 3.853 8.216 1.00 92.00 76 PHE A O 1
ATOM 600 N N . ALA A 1 77 ? -4.861 4.741 10.196 1.00 92.06 77 ALA A N 1
ATOM 601 C CA . ALA A 1 77 ? -4.499 6.096 9.805 1.00 92.06 77 ALA A CA 1
ATOM 602 C C . ALA A 1 77 ? -2.984 6.300 9.965 1.00 92.06 77 ALA A C 1
ATOM 604 O O . ALA A 1 77 ? -2.471 6.041 11.057 1.00 92.06 77 ALA A O 1
ATOM 605 N N . PRO A 1 78 ? -2.269 6.808 8.942 1.00 93.00 78 PRO A N 1
ATOM 606 C CA . PRO A 1 78 ? -0.917 7.319 9.138 1.00 93.00 78 PRO A CA 1
ATOM 607 C C . PRO A 1 78 ? -0.899 8.359 10.268 1.00 93.00 78 PRO A C 1
ATOM 609 O O . PRO A 1 78 ? -1.790 9.224 10.309 1.00 93.00 78 PRO A O 1
ATOM 612 N N . PRO A 1 79 ? 0.088 8.318 11.176 1.00 91.31 79 PRO A N 1
ATOM 613 C CA . PRO A 1 79 ? 0.160 9.281 12.255 1.00 91.31 79 PRO A CA 1
ATOM 614 C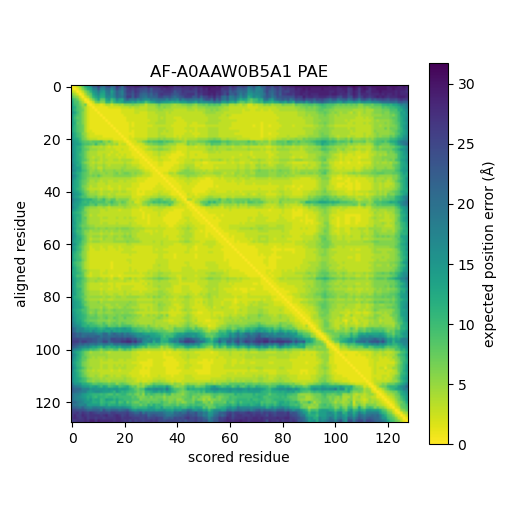 C . PRO A 1 79 ? 0.499 10.690 11.715 1.00 91.31 79 PRO A C 1
ATOM 616 O O . PRO A 1 79 ? 0.962 10.838 10.573 1.00 91.31 79 PRO A O 1
ATOM 619 N N . PRO A 1 80 ? 0.221 11.763 12.480 1.00 90.19 80 PRO A N 1
ATOM 620 C CA . PRO A 1 80 ? 0.421 13.143 12.024 1.00 90.19 80 PRO A CA 1
ATOM 621 C C . PRO A 1 80 ? 1.859 13.463 11.592 1.00 90.19 80 PRO A C 1
ATOM 623 O O . PRO A 1 80 ? 2.065 14.269 10.689 1.00 90.19 80 PRO A O 1
ATOM 626 N N . GLU A 1 81 ? 2.845 12.825 12.214 1.00 90.88 81 GLU A N 1
ATOM 627 C CA . GLU A 1 81 ? 4.271 13.007 11.948 1.00 90.88 81 GLU A CA 1
ATOM 628 C C . GLU A 1 81 ? 4.780 12.250 10.715 1.00 90.88 81 GLU A C 1
ATOM 630 O O . GLU A 1 81 ? 5.853 12.578 10.205 1.00 90.88 81 GLU A O 1
ATOM 635 N N . GLN A 1 82 ? 4.034 11.259 10.212 1.00 91.00 82 GLN A N 1
ATOM 636 C CA . GLN A 1 82 ? 4.429 10.536 9.009 1.00 91.00 82 GLN A CA 1
ATOM 637 C C . GLN A 1 82 ? 4.295 11.462 7.793 1.00 91.00 82 GLN A C 1
ATOM 639 O O . GLN A 1 82 ? 3.213 11.975 7.504 1.00 91.00 82 GLN A O 1
ATOM 644 N N . LYS A 1 83 ? 5.409 11.670 7.082 1.00 90.38 83 LYS A N 1
ATOM 645 C CA . LYS A 1 83 ? 5.487 12.516 5.875 1.00 90.38 83 LYS A CA 1
ATOM 646 C C . LYS A 1 83 ? 5.692 11.729 4.584 1.00 90.38 83 LYS A C 1
ATOM 648 O O . LYS A 1 83 ? 5.483 12.271 3.510 1.00 90.38 83 LYS A O 1
ATOM 653 N N . SER A 1 84 ? 6.118 10.474 4.679 1.00 90.62 84 SER A N 1
ATOM 654 C CA . SER A 1 84 ? 6.386 9.617 3.527 1.00 90.62 84 SER A CA 1
ATOM 655 C C . SER A 1 84 ? 6.047 8.159 3.829 1.00 90.62 84 SER A C 1
ATOM 657 O O . SER A 1 84 ? 5.787 7.779 4.975 1.00 90.62 84 SER A O 1
ATOM 659 N N . ILE A 1 85 ? 6.021 7.348 2.777 1.00 92.06 85 ILE A N 1
ATOM 660 C CA . ILE A 1 85 ? 5.859 5.895 2.832 1.00 92.06 85 ILE A CA 1
ATOM 661 C C . ILE A 1 85 ? 7.199 5.281 2.434 1.00 92.06 85 ILE A C 1
ATOM 663 O O . ILE A 1 85 ? 7.867 5.781 1.527 1.00 92.06 85 ILE A O 1
ATOM 667 N N . LYS A 1 86 ? 7.619 4.233 3.141 1.00 90.56 86 LYS A N 1
ATOM 668 C CA . LYS A 1 86 ? 8.872 3.536 2.832 1.00 90.56 86 LYS A CA 1
ATOM 669 C C . LYS A 1 86 ? 8.677 2.661 1.598 1.00 90.56 86 LYS A C 1
ATOM 671 O O . LYS A 1 86 ? 7.613 2.075 1.427 1.00 90.56 86 LYS A O 1
ATOM 676 N N . ALA A 1 87 ? 9.708 2.544 0.769 1.00 91.62 87 ALA A N 1
ATOM 677 C CA . ALA A 1 87 ? 9.717 1.543 -0.288 1.00 91.62 87 ALA A CA 1
ATOM 678 C C . ALA A 1 87 ? 9.786 0.137 0.334 1.00 91.62 87 ALA A C 1
ATOM 680 O O . ALA A 1 87 ? 10.593 -0.098 1.237 1.00 91.62 87 ALA A O 1
ATOM 681 N N . GLY A 1 88 ? 8.932 -0.766 -0.138 1.00 89.12 88 GLY A N 1
ATOM 682 C CA . GLY A 1 88 ? 8.909 -2.173 0.247 1.00 89.12 88 GLY A CA 1
ATOM 683 C C . GLY A 1 88 ? 9.684 -3.057 -0.741 1.00 89.12 88 GLY A C 1
ATOM 684 O O . GLY A 1 88 ? 10.024 -2.619 -1.845 1.00 89.12 88 GLY A O 1
ATOM 685 N N . PRO A 1 89 ? 9.974 -4.314 -0.368 1.00 87.25 89 PRO A N 1
ATOM 686 C CA . PRO A 1 89 ? 10.673 -5.258 -1.234 1.00 87.25 89 PRO A CA 1
ATOM 687 C C . PRO A 1 89 ? 9.750 -5.752 -2.360 1.00 87.25 89 PRO A C 1
ATOM 689 O O . PRO A 1 89 ? 8.836 -6.536 -2.119 1.00 87.25 89 PRO A O 1
ATOM 692 N N . ILE A 1 90 ? 10.005 -5.311 -3.592 1.00 89.75 90 ILE A N 1
ATOM 693 C CA . ILE A 1 90 ? 9.280 -5.700 -4.810 1.00 89.75 90 ILE A CA 1
ATOM 694 C C . ILE A 1 90 ? 10.277 -6.083 -5.905 1.00 89.75 90 ILE A C 1
ATOM 696 O O . ILE A 1 90 ? 11.358 -5.497 -5.990 1.00 89.75 90 ILE A O 1
ATOM 700 N N . ASP A 1 91 ? 9.923 -7.058 -6.742 1.00 87.25 91 ASP A N 1
ATOM 701 C CA . ASP A 1 91 ? 10.755 -7.403 -7.891 1.00 87.25 91 ASP A CA 1
ATOM 702 C C . ASP A 1 91 ? 10.611 -6.400 -9.043 1.00 87.25 91 ASP A C 1
ATOM 704 O O . ASP A 1 91 ? 9.571 -5.758 -9.238 1.00 87.25 91 ASP A O 1
ATOM 708 N N . LEU A 1 92 ? 11.686 -6.256 -9.814 1.00 86.62 92 LEU A N 1
ATOM 709 C CA . LEU A 1 92 ? 11.761 -5.277 -10.890 1.00 86.62 92 LEU A CA 1
ATOM 710 C C . LEU A 1 92 ? 11.054 -5.777 -12.139 1.00 86.62 92 LEU A C 1
ATOM 712 O O . LEU A 1 92 ? 11.247 -6.906 -12.584 1.00 86.62 92 LEU A O 1
ATOM 716 N N . GLN A 1 93 ? 10.302 -4.896 -12.792 1.00 82.31 93 GLN A N 1
ATOM 717 C CA . GLN A 1 93 ? 9.830 -5.212 -14.133 1.00 82.31 93 GLN A CA 1
ATOM 718 C C . GLN A 1 93 ? 10.976 -5.097 -15.140 1.00 82.31 93 GLN A C 1
ATOM 720 O O . GLN A 1 93 ? 11.796 -4.182 -15.079 1.00 82.31 93 GLN A O 1
ATOM 725 N N . SER A 1 94 ? 11.001 -5.992 -16.128 1.00 75.12 94 SER A N 1
ATOM 726 C CA . SER A 1 94 ? 11.945 -5.872 -17.240 1.00 75.12 94 SER A CA 1
ATOM 727 C C . SER A 1 94 ? 11.692 -4.588 -18.034 1.00 75.12 94 SER A C 1
ATOM 729 O O . SER A 1 94 ? 10.591 -4.376 -18.548 1.00 75.12 94 SER A O 1
ATOM 731 N N . ILE A 1 95 ? 12.738 -3.776 -18.207 1.00 67.94 95 ILE A N 1
ATOM 732 C CA . ILE A 1 95 ? 12.716 -2.573 -19.055 1.00 67.94 95 ILE A CA 1
ATOM 733 C C . ILE A 1 95 ? 12.546 -2.900 -20.550 1.00 67.94 95 ILE A C 1
ATOM 735 O O . ILE A 1 95 ? 12.158 -2.032 -21.323 1.00 67.94 95 ILE A O 1
ATOM 739 N N . TYR A 1 96 ? 12.803 -4.151 -20.956 1.00 63.56 96 TYR A N 1
ATOM 740 C CA . TYR A 1 96 ? 12.795 -4.586 -22.359 1.00 63.56 96 TYR A CA 1
ATOM 741 C C . TYR A 1 96 ? 11.569 -5.424 -22.750 1.00 63.56 96 TYR A C 1
ATOM 743 O O . TYR A 1 96 ? 11.351 -5.662 -23.934 1.00 63.56 96 TYR A O 1
ATOM 751 N N . ALA A 1 97 ? 10.776 -5.893 -21.780 1.00 57.25 97 ALA A N 1
ATOM 752 C CA . ALA A 1 97 ? 9.666 -6.825 -22.020 1.00 57.25 97 ALA A CA 1
ATOM 753 C C . ALA A 1 97 ? 8.366 -6.470 -21.267 1.00 57.25 97 ALA A C 1
ATOM 755 O O . ALA A 1 97 ? 7.464 -7.299 -21.184 1.00 57.25 97 ALA A O 1
ATOM 756 N N . GLY A 1 98 ? 8.266 -5.271 -20.683 1.00 57.34 98 GLY A N 1
ATOM 757 C CA . GLY A 1 98 ? 7.336 -4.999 -19.581 1.00 57.34 98 GLY A CA 1
ATOM 758 C C . GLY A 1 98 ? 6.317 -3.877 -19.782 1.00 57.34 98 GLY A C 1
ATOM 759 O O . GLY A 1 98 ? 6.152 -3.068 -18.872 1.00 57.34 98 GLY A O 1
ATOM 760 N N . MET A 1 99 ? 5.599 -3.812 -20.911 1.00 64.69 99 MET A N 1
ATOM 761 C CA . MET A 1 99 ? 4.320 -3.082 -20.909 1.00 64.69 99 MET A CA 1
ATOM 762 C C . MET A 1 99 ? 3.269 -3.946 -20.198 1.00 64.69 99 MET A C 1
ATOM 764 O O . MET A 1 99 ? 2.955 -5.042 -20.652 1.00 64.69 99 MET A O 1
ATOM 768 N N . GLY A 1 100 ? 2.763 -3.472 -19.056 1.00 74.19 100 GLY A N 1
ATOM 769 C CA . GLY A 1 100 ? 1.702 -4.131 -18.278 1.00 74.19 100 GLY A CA 1
ATOM 770 C C . GLY A 1 100 ? 2.161 -5.046 -17.133 1.00 74.19 100 GLY A C 1
ATOM 771 O O . GLY A 1 100 ? 1.343 -5.399 -16.286 1.00 74.19 100 GLY A O 1
ATOM 772 N N . SER A 1 101 ? 3.452 -5.387 -17.026 1.00 86.88 101 SER A N 1
ATOM 773 C CA . SER A 1 101 ? 3.962 -6.211 -15.912 1.00 86.88 101 SER A CA 1
ATOM 774 C C . SER A 1 101 ? 3.981 -5.481 -14.563 1.00 86.88 101 SER A C 1
ATOM 776 O O . SER A 1 101 ? 3.997 -6.142 -13.528 1.00 86.88 101 SER A O 1
ATOM 778 N N . CYS A 1 102 ? 3.900 -4.146 -14.557 1.00 90.62 102 CYS A N 1
ATOM 779 C CA . CYS A 1 102 ? 3.749 -3.339 -13.344 1.00 90.62 102 CYS A CA 1
ATOM 780 C C . CYS A 1 102 ? 2.532 -3.757 -12.506 1.00 90.62 102 CYS A C 1
ATOM 782 O O . CYS A 1 102 ? 2.628 -3.851 -11.287 1.00 90.62 102 CYS A O 1
ATOM 784 N N . GLY A 1 103 ? 1.406 -4.096 -13.145 1.00 90.19 103 GLY A N 1
ATOM 785 C CA . GLY A 1 103 ? 0.210 -4.563 -12.436 1.00 90.19 103 GLY A CA 1
ATOM 786 C C . GLY A 1 103 ? 0.413 -5.923 -11.761 1.00 90.19 103 GLY A C 1
ATOM 787 O O . GLY A 1 103 ? -0.053 -6.133 -10.641 1.00 90.19 103 GLY A O 1
ATOM 788 N N . ILE A 1 104 ? 1.156 -6.827 -12.412 1.00 90.69 104 ILE A N 1
ATOM 789 C CA . ILE A 1 104 ? 1.505 -8.145 -11.859 1.00 90.69 104 ILE A CA 1
ATOM 790 C C . ILE A 1 104 ? 2.439 -7.973 -10.664 1.00 90.69 104 ILE A C 1
ATOM 792 O O . ILE A 1 104 ? 2.171 -8.528 -9.602 1.00 90.69 104 ILE A O 1
ATOM 796 N N . ALA A 1 105 ? 3.495 -7.172 -10.817 1.00 91.75 105 ALA A N 1
ATOM 797 C CA . ALA A 1 105 ? 4.449 -6.913 -9.747 1.00 91.75 105 ALA A CA 1
ATOM 798 C C . ALA A 1 105 ? 3.774 -6.245 -8.537 1.00 91.75 105 ALA A C 1
ATOM 800 O O . ALA A 1 105 ? 3.959 -6.695 -7.411 1.00 91.75 105 ALA A O 1
ATOM 801 N N . ALA A 1 106 ? 2.929 -5.234 -8.761 1.00 93.94 106 ALA A N 1
ATOM 802 C CA . ALA A 1 106 ? 2.179 -4.561 -7.701 1.00 93.94 106 ALA A CA 1
ATOM 803 C C . ALA A 1 106 ? 1.203 -5.510 -6.977 1.00 93.94 106 ALA A C 1
ATOM 805 O O . ALA A 1 106 ? 1.109 -5.493 -5.751 1.00 93.94 106 ALA A O 1
ATOM 806 N N . THR A 1 107 ? 0.503 -6.378 -7.715 1.00 93.12 107 THR A N 1
ATOM 807 C CA . THR A 1 107 ? -0.413 -7.365 -7.116 1.00 93.12 107 THR A CA 1
ATOM 808 C C . THR A 1 107 ? 0.352 -8.400 -6.300 1.00 93.12 107 THR A C 1
ATOM 810 O O . THR A 1 107 ? 0.018 -8.638 -5.141 1.00 93.12 107 THR A O 1
ATOM 813 N N . ASN A 1 108 ? 1.424 -8.963 -6.862 1.00 92.69 108 ASN A N 1
ATOM 814 C CA . ASN A 1 108 ? 2.257 -9.934 -6.165 1.00 92.69 108 ASN A CA 1
ATOM 815 C C . ASN A 1 108 ? 2.949 -9.325 -4.933 1.00 92.69 108 ASN A C 1
ATOM 817 O O . ASN A 1 108 ? 3.064 -9.992 -3.907 1.00 92.69 108 ASN A O 1
ATOM 821 N N . PHE A 1 109 ? 3.337 -8.049 -4.982 1.00 93.56 109 PHE A N 1
ATOM 822 C CA . PHE A 1 109 ? 3.822 -7.330 -3.806 1.00 93.56 109 PHE A CA 1
ATOM 823 C C . PHE A 1 109 ? 2.787 -7.342 -2.676 1.00 93.56 109 PHE A C 1
ATOM 825 O O . PHE A 1 109 ? 3.117 -7.699 -1.553 1.00 93.56 109 PHE A O 1
ATOM 832 N N . ILE A 1 110 ? 1.516 -7.042 -2.960 1.00 93.81 110 ILE A N 1
ATOM 833 C CA . ILE A 1 110 ? 0.466 -7.130 -1.935 1.00 93.81 110 ILE A CA 1
ATOM 834 C C . ILE A 1 110 ? 0.346 -8.567 -1.422 1.00 93.81 110 ILE A C 1
ATOM 836 O O . ILE A 1 110 ? 0.351 -8.787 -0.216 1.00 93.81 110 ILE A O 1
ATOM 840 N N . GLU A 1 111 ? 0.263 -9.552 -2.312 1.00 91.25 111 GLU A N 1
ATOM 841 C CA . GLU A 1 111 ? 0.093 -10.955 -1.926 1.00 91.25 111 GLU A CA 1
ATOM 842 C C . GLU A 1 111 ? 1.233 -11.467 -1.029 1.00 91.25 111 GLU A C 1
ATOM 844 O O . GLU A 1 111 ? 0.978 -12.063 0.019 1.00 91.25 111 GLU A O 1
ATOM 849 N N . THR A 1 112 ? 2.485 -11.185 -1.391 1.00 90.31 112 THR A N 1
ATOM 850 C CA . THR A 1 112 ? 3.676 -11.605 -0.628 1.00 90.31 112 THR A CA 1
ATOM 851 C C . THR A 1 112 ? 3.726 -10.992 0.769 1.00 90.31 112 THR A C 1
ATOM 853 O O . THR A 1 112 ? 4.140 -11.660 1.715 1.00 90.31 112 THR A O 1
ATOM 856 N N . GLN A 1 113 ? 3.228 -9.765 0.932 1.00 87.94 113 GLN A N 1
ATOM 857 C CA . GLN A 1 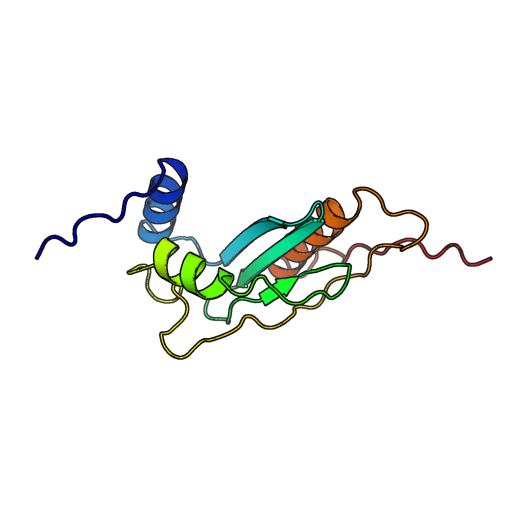113 ? 3.120 -9.110 2.238 1.00 87.94 113 GLN A CA 1
ATOM 858 C C . GLN A 1 113 ? 2.010 -9.732 3.103 1.00 87.94 113 GLN A C 1
ATOM 860 O O . GLN A 1 113 ? 2.134 -9.803 4.324 1.00 87.94 113 GLN A O 1
ATOM 865 N N . MET A 1 114 ? 0.938 -10.237 2.481 1.00 83.12 114 MET A N 1
ATOM 866 C CA . MET A 1 114 ? -0.207 -10.844 3.177 1.00 83.12 114 MET A CA 1
ATOM 867 C C . MET A 1 114 ? -0.003 -12.330 3.517 1.00 83.12 114 MET A C 1
ATOM 869 O O . MET A 1 114 ? -0.756 -12.881 4.322 1.00 83.12 114 MET A O 1
ATOM 873 N N . GLY A 1 115 ? 0.984 -13.006 2.916 1.00 78.81 115 GLY A N 1
ATOM 874 C CA . GLY A 1 115 ? 1.181 -14.445 3.087 1.00 78.81 115 GLY A CA 1
ATOM 875 C C . GLY A 1 115 ? 2.638 -14.893 2.984 1.00 78.81 115 GLY A C 1
ATOM 876 O O . GLY A 1 115 ? 3.239 -14.851 1.918 1.00 78.81 115 GLY A O 1
ATOM 877 N N . LEU A 1 116 ? 3.158 -15.491 4.064 1.00 66.00 116 LEU A N 1
ATOM 878 C CA . LEU A 1 116 ? 4.549 -15.969 4.198 1.00 66.00 116 LEU A CA 1
ATOM 879 C C . LEU A 1 116 ? 4.995 -17.043 3.182 1.00 66.00 116 LEU A C 1
ATOM 881 O O . LEU A 1 116 ? 6.146 -17.469 3.207 1.00 66.00 116 LEU A O 1
ATOM 885 N N . ARG A 1 117 ? 4.091 -17.553 2.339 1.00 79.44 117 ARG A N 1
ATOM 886 C CA . ARG A 1 117 ? 4.361 -18.652 1.395 1.00 79.44 117 ARG A CA 1
ATOM 887 C C . ARG A 1 117 ? 4.102 -18.291 -0.062 1.00 79.44 117 ARG A C 1
ATOM 889 O O . ARG A 1 117 ? 4.188 -19.177 -0.909 1.00 79.44 117 ARG A O 1
ATOM 896 N N . ILE A 1 118 ? 3.763 -17.039 -0.354 1.00 81.50 118 ILE A N 1
ATOM 897 C CA . ILE A 1 118 ? 3.561 -16.604 -1.733 1.00 81.50 118 ILE A CA 1
ATOM 898 C C . ILE A 1 118 ? 4.938 -16.263 -2.309 1.00 81.50 118 ILE A C 1
ATOM 900 O O . ILE A 1 118 ? 5.638 -15.431 -1.733 1.00 81.50 118 ILE A O 1
ATOM 904 N N . PRO A 1 119 ? 5.378 -16.927 -3.392 1.00 80.19 119 PRO A N 1
ATOM 905 C CA . PRO A 1 119 ? 6.634 -16.578 -4.034 1.00 80.19 119 PRO A CA 1
ATOM 906 C C . PRO A 1 119 ? 6.577 -15.151 -4.572 1.00 80.19 119 PRO A C 1
ATOM 908 O O . PRO A 1 119 ? 5.563 -14.733 -5.139 1.00 80.19 119 PRO A O 1
ATOM 911 N N . CYS A 1 120 ? 7.687 -14.429 -4.440 1.00 80.69 120 CYS A N 1
ATOM 912 C CA . CYS A 1 120 ? 7.857 -13.186 -5.172 1.00 80.69 120 CYS A CA 1
ATOM 913 C C . CYS A 1 120 ? 7.888 -13.503 -6.671 1.00 80.69 120 CYS A C 1
ATOM 915 O O . CYS A 1 120 ? 8.559 -14.448 -7.103 1.00 80.69 120 CYS A O 1
ATOM 917 N N . TRP A 1 121 ? 7.139 -12.733 -7.451 1.00 81.38 121 TRP A N 1
ATOM 918 C CA . TRP A 1 121 ? 7.223 -12.756 -8.897 1.00 81.38 121 TRP A CA 1
ATOM 919 C C . TRP A 1 121 ? 8.652 -12.417 -9.300 1.00 81.38 121 TRP A C 1
ATOM 921 O O . TRP A 1 121 ? 9.289 -11.570 -8.685 1.00 81.38 121 TRP A O 1
ATOM 931 N N . GLN A 1 122 ? 9.146 -13.112 -10.318 1.00 77.94 122 GLN A N 1
ATOM 932 C CA . GLN A 1 122 ? 10.461 -12.863 -10.877 1.00 77.94 122 GLN A CA 1
ATOM 933 C C . GLN A 1 122 ? 10.309 -12.547 -12.356 1.00 77.94 122 GLN A C 1
ATOM 935 O O . GLN A 1 122 ? 9.838 -13.393 -13.128 1.00 77.94 122 GLN A O 1
ATOM 940 N N . ALA A 1 123 ? 10.712 -11.346 -12.770 1.00 70.81 123 ALA A N 1
ATOM 941 C CA . ALA A 1 123 ? 10.873 -11.070 -14.189 1.00 70.81 123 ALA A CA 1
ATOM 942 C C . ALA A 1 123 ? 11.927 -12.039 -14.740 1.00 70.81 123 ALA A C 1
ATOM 944 O O . ALA A 1 123 ? 13.089 -11.994 -14.339 1.00 70.81 123 ALA A O 1
ATOM 945 N N . MET A 1 124 ? 11.541 -12.938 -15.652 1.00 63.09 124 MET A N 1
ATOM 946 C CA . MET A 1 124 ? 12.504 -13.842 -16.282 1.00 63.09 124 MET A CA 1
ATOM 947 C C . MET A 1 124 ? 13.596 -13.022 -16.979 1.00 63.09 124 MET A C 1
ATOM 949 O O . MET A 1 124 ? 13.371 -12.448 -18.048 1.00 63.09 124 MET A O 1
ATOM 953 N N . VAL A 1 125 ? 14.796 -13.003 -16.402 1.00 55.38 125 VAL A N 1
ATOM 954 C CA . VAL A 1 125 ? 16.005 -12.614 -17.119 1.00 55.38 125 VAL A CA 1
ATOM 955 C C . VAL A 1 125 ? 16.302 -13.780 -18.050 1.00 55.38 125 VAL A C 1
ATOM 957 O O . VAL A 1 125 ? 16.713 -14.849 -17.600 1.00 55.38 125 VAL A O 1
ATOM 960 N N . ARG A 1 126 ? 16.049 -13.627 -19.355 1.00 46.56 126 ARG A N 1
ATOM 961 C CA . ARG A 1 126 ? 16.633 -14.563 -20.320 1.00 46.56 126 ARG A CA 1
ATOM 962 C C . ARG A 1 126 ? 18.145 -14.421 -20.187 1.00 46.56 126 ARG A C 1
ATOM 964 O O . ARG A 1 126 ? 18.700 -13.419 -20.620 1.00 46.56 126 ARG A O 1
ATOM 971 N N . VAL A 1 127 ? 18.777 -15.399 -19.547 1.00 45.12 127 VAL A N 1
ATOM 972 C CA . VAL A 1 127 ? 20.222 -15.593 -19.626 1.00 45.12 127 VAL A CA 1
ATOM 973 C C . VAL A 1 127 ? 20.500 -15.932 -21.087 1.00 45.12 127 VAL A C 1
ATOM 975 O O . VAL A 1 127 ? 20.128 -17.009 -21.553 1.00 45.12 127 VAL A O 1
ATOM 978 N N . THR A 1 128 ? 21.011 -14.955 -21.830 1.00 45.09 128 THR A N 1
ATOM 979 C CA . THR A 1 128 ? 21.608 -15.158 -23.155 1.00 45.09 128 THR A CA 1
ATOM 980 C C . THR A 1 128 ? 23.036 -15.629 -23.000 1.00 45.09 128 THR A C 1
ATOM 982 O O . THR A 1 128 ? 23.737 -15.003 -22.171 1.00 45.09 128 THR A O 1
#

Organism: NCBI:txid2862362

Radius of gyration: 16.18 Å; Cα contacts (8 Å, |Δi|>4): 172; chains: 1; bounding box: 43×35×41 Å